Protein AF-S5TXS5-F1 (afdb_monomer_lite)

InterPro domains:
  IPR002656 Acyltransferase 3 domain [PF01757] (16-162)

Radius of gyration: 19.6 Å; chains: 1; bounding box: 40×48×44 Å

Secondary structure (DSSP, 8-state):
--S-EEGGG--HHHHHHHHHHHHHHHHHHHHTHHHHHHHHTT-HHHHHHHHHHHHHHHHHHHS--S--EESSTT------HHHHHHHHHHHHHHHHHHTTTT---HHHHHHHHTHHHHHHHHHHHHHHHHHSTHHHHHTTS-HHHHHHHHHHHHHHHHHHHHHHHHHHHGGGTHHHH--

Sequence (179 aa):
MLVHRPEANLSPFHSFIYFTPIYLLGIFFSIHQDKALHFLEGKIILLGIGVVSLALLQIKSHGSYGNYHKMDMFSYHGIDRIIIQKILLIFFIIALLQKFANKQIQVLKYLASLSFPIFFIHPWITFFIKYSAIYEYLLFLPGFVIFIIITTSAVLGSILVAGLIKLIFKKRSSYIIGW

Structure (mmCIF, N/CA/C/O backbone):
data_AF-S5TXS5-F1
#
_entry.id   AF-S5TXS5-F1
#
loop_
_atom_site.group_PDB
_atom_site.id
_atom_site.type_symbol
_atom_site.label_atom_id
_atom_site.label_alt_id
_atom_site.label_comp_id
_atom_site.label_asym_id
_atom_site.label_entity_id
_atom_site.label_seq_id
_atom_site.pdbx_PDB_ins_code
_atom_site.Cartn_x
_atom_site.Cartn_y
_atom_site.Cartn_z
_atom_site.occupancy
_atom_site.B_iso_or_equiv
_atom_site.auth_seq_id
_atom_site.auth_comp_id
_atom_site.auth_asym_id
_atom_site.auth_atom_id
_atom_site.pdbx_PDB_model_num
ATOM 1 N N . MET A 1 1 ? -2.403 -18.619 -8.470 1.00 60.31 1 MET A N 1
ATOM 2 C CA . MET A 1 1 ? -3.561 -18.195 -9.286 1.00 60.31 1 MET A CA 1
ATOM 3 C C . MET A 1 1 ? -3.162 -18.248 -10.760 1.00 60.31 1 MET A C 1
ATOM 5 O O . MET A 1 1 ? -2.025 -17.891 -11.055 1.00 60.31 1 MET A O 1
ATOM 9 N N . LEU A 1 2 ? -4.015 -18.794 -11.642 1.00 67.06 2 LEU A N 1
ATOM 10 C CA . LEU A 1 2 ? -3.714 -18.977 -13.079 1.00 67.06 2 LEU A CA 1
ATOM 11 C C . LEU A 1 2 ? -3.771 -17.648 -13.857 1.00 67.06 2 LEU A C 1
ATOM 13 O O . LEU A 1 2 ? -2.937 -17.391 -14.726 1.00 67.06 2 LEU A O 1
ATOM 17 N N . VAL A 1 3 ? -4.712 -16.785 -13.474 1.00 78.06 3 VAL A N 1
ATOM 18 C CA . VAL A 1 3 ? -4.875 -15.420 -13.986 1.00 78.06 3 VAL A CA 1
ATOM 19 C C . VAL A 1 3 ? -3.906 -14.491 -13.247 1.00 78.06 3 VAL A C 1
ATOM 21 O O . VAL A 1 3 ? -3.800 -14.581 -12.022 1.00 78.06 3 VAL A O 1
ATOM 24 N N . HIS A 1 4 ? -3.172 -13.650 -13.981 1.00 83.81 4 HIS A N 1
ATOM 25 C CA . HIS A 1 4 ? -2.285 -12.613 -13.419 1.00 83.81 4 HIS A CA 1
ATOM 26 C C . HIS A 1 4 ? -2.925 -11.237 -13.612 1.00 83.81 4 HIS A C 1
ATOM 28 O O . HIS A 1 4 ? -3.958 -11.115 -14.265 1.00 83.81 4 HIS A O 1
ATOM 34 N N . ARG A 1 5 ? -2.317 -10.185 -13.066 1.00 82.31 5 ARG A N 1
ATOM 35 C CA . ARG A 1 5 ? -2.837 -8.826 -13.226 1.00 82.31 5 ARG A CA 1
ATOM 36 C C . ARG A 1 5 ? -2.827 -8.412 -14.713 1.00 82.31 5 ARG A C 1
ATOM 38 O O . ARG A 1 5 ? -1.806 -8.603 -15.374 1.00 82.31 5 ARG A O 1
ATOM 45 N N . PRO A 1 6 ? -3.893 -7.791 -15.251 1.00 86.12 6 PRO A N 1
ATOM 46 C CA . PRO A 1 6 ? -3.848 -7.223 -16.596 1.00 86.12 6 PRO A CA 1
ATOM 47 C C . PRO A 1 6 ? -2.750 -6.168 -16.720 1.00 86.12 6 PRO A C 1
ATOM 49 O O . PRO A 1 6 ? -2.469 -5.419 -15.774 1.00 86.12 6 PRO A O 1
ATOM 52 N N . GLU A 1 7 ? -2.139 -6.085 -17.894 1.00 82.75 7 GLU A N 1
ATOM 53 C CA . GLU A 1 7 ? -1.177 -5.031 -18.196 1.00 82.75 7 GLU A CA 1
ATOM 54 C C . GLU A 1 7 ? -1.828 -3.648 -18.078 1.00 82.75 7 GLU A C 1
ATOM 56 O O . GLU A 1 7 ? -2.950 -3.429 -18.541 1.00 82.75 7 GLU A O 1
ATOM 61 N N . ALA A 1 8 ? -1.160 -2.750 -17.346 1.00 77.25 8 ALA A N 1
ATOM 62 C CA . ALA A 1 8 ? -1.630 -1.401 -17.018 1.00 77.25 8 ALA A CA 1
ATOM 63 C C . ALA A 1 8 ? -3.072 -1.307 -16.451 1.00 77.25 8 ALA A C 1
ATOM 65 O O . ALA A 1 8 ? -3.618 -0.215 -16.324 1.00 77.25 8 ALA A O 1
ATOM 66 N N . ASN A 1 9 ? -3.673 -2.426 -16.020 1.00 80.88 9 ASN A N 1
ATOM 67 C CA . ASN A 1 9 ? -5.095 -2.538 -15.659 1.00 80.88 9 ASN A CA 1
ATOM 68 C C . ASN A 1 9 ? -6.070 -2.158 -16.790 1.00 80.88 9 ASN A C 1
ATOM 70 O O . ASN A 1 9 ? -7.188 -1.732 -16.514 1.00 80.88 9 ASN A O 1
ATOM 74 N N . LEU A 1 10 ? -5.668 -2.321 -18.055 1.00 83.56 10 LEU A N 1
ATOM 75 C CA . LEU A 1 10 ? -6.449 -1.868 -19.214 1.00 83.56 10 LEU A CA 1
ATOM 76 C C . LEU A 1 10 ? -7.743 -2.655 -19.440 1.00 83.56 10 LEU A C 1
ATOM 78 O O . LEU A 1 10 ? -8.683 -2.116 -20.010 1.00 83.56 10 LEU A O 1
ATOM 82 N N . SER A 1 11 ? -7.800 -3.918 -19.007 1.00 88.38 11 SER A N 1
ATOM 83 C CA . SER A 1 11 ? -8.986 -4.767 -19.158 1.00 88.38 11 SER A CA 1
ATOM 84 C C . SER A 1 11 ? -9.778 -4.832 -17.845 1.00 88.38 11 SER A C 1
ATOM 86 O O . SER A 1 11 ? -9.323 -5.476 -16.886 1.00 88.38 11 SER A O 1
ATOM 88 N N . PRO A 1 12 ? -10.971 -4.203 -17.768 1.00 88.75 12 PRO A N 1
ATOM 89 C CA . PRO A 1 12 ? -11.789 -4.218 -16.557 1.00 88.75 12 PRO A CA 1
ATOM 90 C C . PRO A 1 12 ? -12.274 -5.622 -16.198 1.00 88.75 12 PRO A C 1
ATOM 92 O O . PRO A 1 12 ? -12.231 -6.004 -15.033 1.00 88.75 12 PRO A O 1
ATOM 95 N N . PHE A 1 13 ? -12.674 -6.421 -17.191 1.00 89.75 13 PHE A N 1
ATOM 96 C CA . PHE A 1 13 ? -13.161 -7.784 -16.964 1.00 89.75 13 PHE A CA 1
ATOM 97 C C . PHE A 1 13 ? -12.052 -8.717 -16.455 1.00 89.75 13 PHE A C 1
ATOM 99 O O . PHE A 1 13 ? -12.246 -9.451 -15.487 1.00 89.75 13 PHE A O 1
ATOM 106 N N . HIS A 1 14 ? -10.852 -8.624 -17.037 1.00 88.69 14 HIS A N 1
ATOM 107 C CA . HIS A 1 14 ? -9.680 -9.355 -16.552 1.00 88.69 14 HIS A CA 1
ATOM 108 C C . HIS A 1 14 ? -9.328 -8.933 -15.114 1.00 88.69 14 HIS A C 1
ATOM 110 O O . HIS A 1 14 ? -9.080 -9.783 -14.258 1.00 88.69 14 HIS A O 1
ATOM 116 N N . SER A 1 15 ? -9.386 -7.627 -14.817 1.00 90.06 15 SER A N 1
ATOM 117 C CA . SER A 1 15 ? -9.161 -7.102 -13.463 1.00 90.06 15 SER A CA 1
ATOM 118 C C . SER A 1 15 ? -10.197 -7.631 -12.476 1.00 90.06 15 SER A C 1
ATOM 120 O O . SER A 1 15 ? -9.832 -8.058 -11.385 1.00 90.06 15 SER A O 1
ATOM 122 N N . PHE A 1 16 ? -11.475 -7.646 -12.859 1.00 90.69 16 PHE A N 1
ATOM 123 C CA . PHE A 1 16 ? -12.557 -8.170 -12.032 1.00 90.69 16 PHE A CA 1
ATOM 124 C C . PHE A 1 16 ? -12.281 -9.621 -11.628 1.00 90.69 16 PHE A C 1
ATOM 126 O O . PHE A 1 16 ? -12.257 -9.925 -10.436 1.00 90.69 16 PHE A O 1
ATOM 133 N N . ILE A 1 17 ? -11.973 -10.499 -12.587 1.00 90.44 17 ILE A N 1
ATOM 134 C CA . ILE A 1 17 ? -11.661 -11.910 -12.307 1.00 90.44 17 ILE A CA 1
ATOM 135 C C . ILE A 1 17 ? -10.420 -12.035 -11.414 1.00 90.44 17 ILE A C 1
ATOM 137 O O . ILE A 1 17 ? -10.425 -12.807 -10.455 1.00 90.44 17 ILE A O 1
ATOM 141 N N . TYR A 1 18 ? -9.368 -11.265 -11.697 1.00 89.69 18 TYR A N 1
ATOM 142 C CA . TYR A 1 18 ? -8.123 -11.305 -10.932 1.00 89.69 18 TYR A CA 1
ATOM 143 C C . TYR A 1 18 ? -8.293 -10.836 -9.475 1.00 89.69 18 TYR A C 1
ATOM 145 O O . TYR A 1 18 ? -7.751 -11.448 -8.555 1.00 89.69 18 TYR A O 1
ATOM 153 N N . PHE A 1 19 ? -9.060 -9.770 -9.236 1.00 90.81 19 PHE A N 1
ATOM 154 C CA . PHE A 1 19 ? -9.229 -9.196 -7.897 1.00 90.81 19 PHE A CA 1
ATOM 155 C C . PHE A 1 19 ? -10.375 -9.820 -7.090 1.00 90.81 19 PHE A C 1
ATOM 157 O O . PHE A 1 19 ? -10.366 -9.706 -5.863 1.00 90.81 19 PHE A O 1
ATOM 164 N N . THR A 1 20 ? -11.321 -10.519 -7.727 1.00 93.31 20 THR A N 1
ATOM 165 C CA . THR A 1 20 ? -12.472 -11.139 -7.042 1.00 93.31 20 THR A CA 1
ATOM 166 C C . THR A 1 20 ? -12.057 -12.068 -5.894 1.00 93.31 20 THR A C 1
ATOM 168 O O . THR A 1 20 ? -12.573 -11.886 -4.793 1.00 93.31 20 THR A O 1
ATOM 171 N N . PRO A 1 21 ? -11.097 -13.004 -6.047 1.00 91.44 21 PRO A N 1
ATOM 172 C CA . PRO A 1 21 ? -10.695 -13.869 -4.936 1.00 91.44 21 PRO A CA 1
ATOM 173 C C . PRO A 1 21 ? -10.115 -13.100 -3.746 1.00 91.44 21 PRO A C 1
ATOM 175 O O . PRO A 1 21 ? -10.345 -13.476 -2.601 1.00 91.44 21 PRO A O 1
ATOM 178 N N . ILE A 1 22 ? -9.396 -12.003 -4.001 1.00 92.69 22 ILE A N 1
ATOM 179 C CA . ILE A 1 22 ? -8.830 -11.150 -2.947 1.00 92.69 22 ILE A CA 1
ATOM 180 C C . ILE A 1 22 ? -9.926 -10.365 -2.234 1.00 92.69 22 ILE A C 1
ATOM 182 O O . ILE A 1 22 ? -9.916 -10.258 -1.010 1.00 92.69 22 ILE A O 1
ATOM 186 N N . TYR A 1 23 ? -10.894 -9.854 -2.989 1.00 94.00 23 TYR A N 1
ATOM 187 C CA . TYR A 1 23 ? -12.053 -9.174 -2.429 1.00 94.00 23 TYR A CA 1
ATOM 188 C C . TYR A 1 23 ? -12.889 -10.114 -1.546 1.00 94.00 23 TYR A C 1
ATOM 190 O O . TYR A 1 23 ? -13.188 -9.786 -0.397 1.00 94.00 23 TYR A O 1
ATOM 198 N N . LEU A 1 24 ? -13.182 -11.323 -2.038 1.00 96.19 24 LEU A N 1
ATOM 199 C CA . LEU A 1 24 ? -13.892 -12.354 -1.279 1.00 96.19 24 LEU A CA 1
ATOM 200 C C . LEU A 1 24 ? -13.107 -12.810 -0.045 1.00 96.19 24 LEU A C 1
ATOM 202 O O . LEU A 1 24 ? -13.712 -13.029 1.000 1.00 96.19 24 LEU A O 1
ATOM 206 N N . LEU A 1 25 ? -11.775 -12.900 -0.125 1.00 95.50 25 LEU A N 1
ATOM 207 C CA . LEU A 1 25 ? -10.927 -13.178 1.036 1.00 95.50 25 LEU A CA 1
ATOM 208 C C . LEU A 1 25 ? -11.080 -12.096 2.114 1.00 95.50 25 LEU A C 1
ATOM 210 O O . LEU A 1 25 ? -11.162 -12.423 3.296 1.00 95.50 25 LEU A O 1
ATOM 214 N N . GLY A 1 26 ? -11.155 -10.823 1.716 1.00 95.62 26 GLY A N 1
ATOM 215 C CA . GLY A 1 26 ? -11.411 -9.707 2.627 1.00 95.62 26 GLY A CA 1
ATOM 216 C C . GLY A 1 2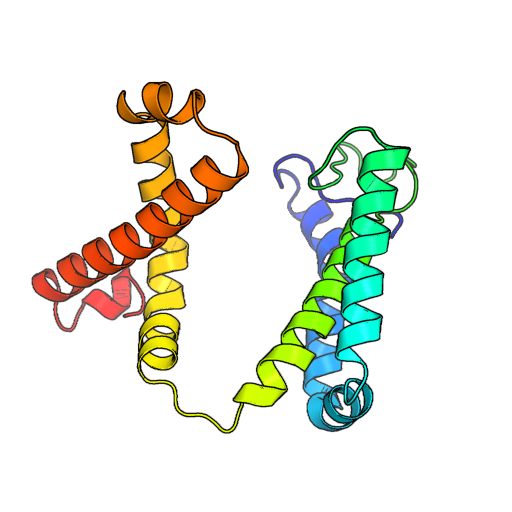6 ? -12.780 -9.797 3.304 1.00 95.62 26 GLY A C 1
ATOM 217 O O . GLY A 1 26 ? -12.866 -9.666 4.525 1.00 95.62 26 GLY A O 1
ATOM 218 N N . ILE A 1 27 ? -13.837 -10.096 2.539 1.00 96.62 27 ILE A N 1
ATOM 219 C CA . ILE A 1 27 ? -15.182 -10.342 3.090 1.00 96.62 27 ILE A CA 1
ATOM 220 C C . ILE A 1 27 ? -15.149 -11.516 4.070 1.00 96.62 27 ILE A C 1
ATOM 222 O O . ILE A 1 27 ? -15.629 -11.400 5.195 1.00 96.62 27 ILE A O 1
ATOM 226 N N . PHE A 1 28 ? -14.551 -12.636 3.668 1.00 96.75 28 PHE A N 1
ATOM 227 C CA . PHE A 1 28 ? -14.467 -13.834 4.495 1.00 96.75 28 PHE A CA 1
ATOM 228 C C . PHE A 1 28 ? -13.719 -13.576 5.807 1.00 96.75 28 PHE A C 1
ATOM 230 O O . PHE A 1 28 ? -14.175 -14.015 6.865 1.00 96.75 28 PHE A O 1
ATOM 237 N N . PHE A 1 29 ? -12.608 -12.833 5.745 1.00 96.12 29 PHE A N 1
ATOM 238 C CA . PHE A 1 29 ? -11.871 -12.384 6.922 1.00 96.12 29 PHE A CA 1
ATOM 239 C C . PHE A 1 29 ? -12.746 -11.513 7.824 1.00 96.12 29 PHE A C 1
ATOM 241 O O . PHE A 1 29 ? -12.788 -11.753 9.024 1.00 96.12 29 PHE A O 1
ATOM 248 N N . SER A 1 30 ? -13.476 -10.546 7.259 1.00 95.56 30 SER A N 1
ATOM 249 C CA . SER A 1 30 ? -14.354 -9.658 8.028 1.00 95.56 30 SER A CA 1
ATOM 250 C C . SER A 1 30 ? -15.483 -10.410 8.735 1.00 95.56 30 SER A C 1
ATOM 252 O O . SER A 1 30 ? -15.791 -10.092 9.878 1.00 95.56 30 SER A O 1
ATOM 254 N N . ILE A 1 31 ? -16.089 -11.409 8.087 1.00 97.62 31 ILE A N 1
ATOM 255 C CA . ILE A 1 31 ? -17.155 -12.233 8.686 1.00 97.62 31 ILE A CA 1
ATOM 256 C C . ILE A 1 31 ? -16.617 -13.054 9.868 1.00 97.62 31 ILE A C 1
ATOM 258 O O . ILE A 1 31 ? -17.312 -13.242 10.862 1.00 97.62 31 ILE A O 1
ATOM 262 N N . HIS A 1 32 ? -15.378 -13.540 9.773 1.00 96.81 32 HIS A N 1
ATOM 263 C CA . HIS A 1 32 ? -14.759 -14.414 10.773 1.00 96.81 32 HIS A CA 1
ATOM 264 C C . HIS A 1 32 ? -13.640 -13.719 11.553 1.00 96.81 32 HIS A C 1
ATOM 266 O O . HIS A 1 32 ? -12.692 -14.384 11.980 1.00 96.81 32 HIS A O 1
ATOM 272 N N . GLN A 1 33 ? -13.734 -12.398 11.723 1.00 94.19 33 GLN A N 1
ATOM 273 C CA . GLN A 1 33 ? -12.632 -11.559 12.188 1.00 94.19 33 GLN A CA 1
ATOM 274 C C . GLN A 1 33 ? -12.011 -12.073 13.489 1.00 94.19 33 GLN A C 1
ATOM 276 O O . GLN A 1 33 ? -10.797 -12.233 13.544 1.00 94.19 33 GLN A O 1
ATOM 281 N N . ASP A 1 34 ? -12.815 -12.404 14.499 1.00 94.19 34 ASP A N 1
ATOM 282 C CA . ASP A 1 34 ? -12.300 -12.849 15.800 1.00 94.19 34 ASP A CA 1
ATOM 283 C C . ASP A 1 34 ? -11.486 -14.145 15.686 1.00 94.19 34 ASP A C 1
ATOM 285 O O . ASP A 1 34 ? -10.363 -14.241 16.181 1.00 94.19 34 ASP A O 1
ATOM 289 N N . LYS A 1 35 ? -12.016 -15.133 14.951 1.00 95.69 35 LYS A N 1
ATOM 290 C CA . LYS A 1 35 ? -11.327 -16.409 14.697 1.00 95.69 35 LYS A CA 1
ATOM 291 C C . LYS A 1 35 ? -10.059 -16.199 13.875 1.00 95.69 35 LYS A C 1
ATOM 293 O O . LYS A 1 35 ? -9.043 -16.842 14.134 1.00 95.69 35 LYS A O 1
ATOM 298 N N . ALA A 1 36 ? -10.120 -15.320 12.879 1.00 94.50 36 ALA A N 1
ATOM 299 C CA . ALA A 1 36 ? -8.994 -15.023 12.011 1.00 94.50 36 ALA A CA 1
ATOM 300 C C . ALA A 1 36 ? -7.879 -14.295 12.774 1.00 94.50 36 ALA A C 1
ATOM 302 O O . ALA A 1 36 ? -6.721 -14.681 12.656 1.00 94.50 36 ALA A O 1
ATOM 303 N N . LEU A 1 37 ? -8.214 -13.302 13.599 1.00 94.00 37 LEU A N 1
ATOM 304 C CA . LEU A 1 37 ? -7.254 -12.596 14.445 1.00 94.00 37 LEU A CA 1
ATOM 305 C C . LEU A 1 37 ? -6.613 -13.541 15.462 1.00 94.00 37 LEU A C 1
ATOM 307 O O . LEU A 1 37 ? -5.389 -13.604 15.514 1.00 94.00 37 LEU A O 1
ATOM 311 N N . HIS A 1 38 ? -7.405 -14.355 16.164 1.00 94.62 38 HIS A N 1
ATOM 312 C CA . HIS A 1 38 ? -6.876 -15.380 17.069 1.00 94.62 38 HIS A CA 1
ATOM 313 C C . HIS A 1 38 ? -5.947 -16.365 16.339 1.00 94.62 38 HIS A C 1
ATOM 315 O O . HIS A 1 38 ? -4.895 -16.744 16.845 1.00 94.62 38 HIS A O 1
ATOM 321 N N . PHE A 1 39 ? -6.277 -16.758 15.103 1.00 94.62 39 PHE A N 1
ATOM 322 C CA . PHE A 1 39 ? -5.387 -17.594 14.296 1.00 94.62 39 PHE A CA 1
ATOM 323 C C . PHE A 1 39 ? -4.059 -16.901 13.959 1.00 94.62 39 PHE A C 1
ATOM 325 O O . PHE A 1 39 ? -3.055 -17.595 13.801 1.00 94.62 39 PHE A O 1
ATOM 332 N N . LEU A 1 40 ? -4.029 -15.577 13.807 1.00 94.88 40 LEU A N 1
ATOM 333 C CA . LEU A 1 40 ? -2.820 -14.815 13.475 1.00 94.88 40 LEU A CA 1
ATOM 334 C C . LEU A 1 40 ? -1.918 -14.544 14.689 1.00 94.88 40 LEU A C 1
ATOM 336 O O . LEU A 1 40 ? -0.744 -14.195 14.508 1.00 94.88 40 LEU A O 1
ATOM 340 N N . GLU A 1 41 ? -2.422 -14.727 15.909 1.00 92.62 41 GLU A N 1
ATOM 341 C CA . GLU A 1 41 ? -1.654 -14.513 17.134 1.00 92.62 41 GLU A CA 1
ATOM 342 C C . GLU A 1 41 ? -0.384 -15.374 17.168 1.00 92.62 41 GLU A C 1
ATOM 344 O O . GLU A 1 41 ? -0.361 -16.543 16.785 1.00 92.62 41 GLU A O 1
ATOM 349 N N . GLY A 1 42 ? 0.733 -14.756 17.560 1.00 92.69 42 GLY A N 1
ATOM 350 C CA . GLY A 1 42 ? 2.047 -15.407 17.602 1.00 92.69 42 GLY A CA 1
ATOM 351 C C . GLY A 1 42 ? 2.690 -15.700 16.236 1.00 92.69 42 GLY A C 1
ATOM 352 O O . GLY A 1 42 ? 3.880 -16.006 16.189 1.00 92.69 42 GLY A O 1
ATOM 353 N N . LYS A 1 43 ? 1.983 -15.543 15.107 1.00 95.44 43 LYS A N 1
ATOM 354 C CA . LYS A 1 43 ? 2.487 -15.923 13.768 1.00 95.44 43 LYS A CA 1
ATOM 355 C C . LYS A 1 43 ? 3.198 -14.811 13.001 1.00 95.44 43 LYS A C 1
ATOM 357 O O . LYS A 1 43 ? 3.575 -15.012 11.852 1.00 95.44 43 LYS A O 1
ATOM 362 N N . ILE A 1 44 ? 3.433 -13.654 13.617 1.00 95.44 44 ILE A N 1
ATOM 363 C CA . ILE A 1 44 ? 4.057 -12.491 12.956 1.00 95.44 44 ILE A CA 1
ATOM 364 C C . ILE A 1 44 ? 5.411 -12.851 12.337 1.00 95.44 44 ILE A C 1
ATOM 366 O O . ILE A 1 44 ? 5.662 -12.510 11.185 1.00 95.44 44 ILE A O 1
ATOM 370 N N . ILE A 1 45 ? 6.271 -13.558 13.079 1.00 96.00 45 ILE A N 1
ATOM 371 C CA . ILE A 1 45 ? 7.606 -13.938 12.593 1.00 96.00 45 ILE A CA 1
ATOM 372 C C . ILE A 1 45 ? 7.481 -14.903 11.409 1.00 96.00 45 ILE A C 1
ATOM 374 O O . ILE A 1 45 ? 8.113 -14.687 10.381 1.00 96.00 45 ILE A O 1
ATOM 378 N N . LEU A 1 46 ? 6.615 -15.916 11.519 1.00 96.75 46 LEU A N 1
ATOM 379 C CA . LEU A 1 46 ? 6.372 -16.889 10.451 1.00 96.75 46 LEU A CA 1
ATOM 380 C C . LEU A 1 46 ? 5.856 -16.214 9.170 1.00 96.75 46 LEU A C 1
ATOM 382 O O . LEU A 1 46 ? 6.368 -16.475 8.083 1.00 96.75 46 LEU A O 1
ATOM 386 N N . LEU A 1 47 ? 4.872 -15.319 9.29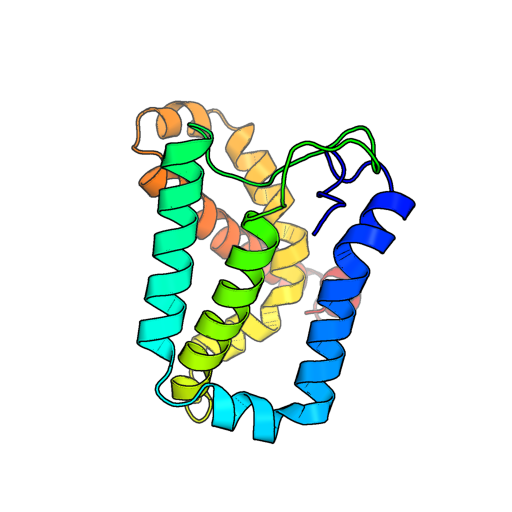9 1.00 96.44 47 LEU A N 1
ATOM 387 C CA . LEU A 1 47 ? 4.316 -14.562 8.177 1.00 96.44 47 LEU A CA 1
ATOM 388 C C . LEU A 1 47 ? 5.369 -13.637 7.553 1.00 96.44 47 LEU A C 1
ATOM 390 O O . LEU A 1 47 ? 5.491 -13.590 6.332 1.00 96.44 47 LEU A O 1
ATOM 394 N N . GLY A 1 48 ? 6.164 -12.949 8.379 1.00 96.25 48 GLY A N 1
ATOM 395 C CA . GLY A 1 48 ? 7.244 -12.074 7.924 1.00 96.25 48 GLY A CA 1
ATOM 396 C C . GLY A 1 48 ? 8.326 -12.832 7.154 1.00 96.25 48 GLY A C 1
ATOM 397 O O . GLY A 1 48 ? 8.700 -12.416 6.057 1.00 96.25 48 GLY A O 1
ATOM 398 N N . ILE A 1 49 ? 8.765 -13.985 7.674 1.00 96.94 49 ILE A N 1
ATOM 399 C CA . ILE A 1 49 ? 9.684 -14.886 6.965 1.00 96.94 49 ILE A CA 1
ATOM 400 C C . ILE A 1 49 ? 9.058 -15.314 5.637 1.00 96.94 49 ILE A C 1
ATOM 402 O O . ILE A 1 49 ? 9.701 -15.167 4.605 1.00 96.94 49 ILE A O 1
ATOM 406 N N . GLY A 1 50 ? 7.792 -15.743 5.622 1.00 95.88 50 GLY A N 1
ATOM 407 C CA . GLY A 1 50 ? 7.097 -16.133 4.391 1.00 95.88 50 GLY A CA 1
ATOM 408 C C . GLY A 1 50 ? 7.080 -15.033 3.323 1.00 95.88 50 GLY A C 1
ATOM 409 O O . GLY A 1 50 ? 7.370 -15.299 2.155 1.00 95.88 50 GLY A O 1
ATOM 410 N N . VAL A 1 51 ? 6.811 -13.784 3.714 1.00 95.50 51 VAL A N 1
ATOM 411 C CA . VAL A 1 51 ? 6.839 -12.622 2.807 1.00 95.50 51 VAL A CA 1
ATOM 412 C C . VAL A 1 51 ? 8.235 -12.398 2.226 1.00 95.50 51 VAL A C 1
ATOM 414 O O . VAL A 1 51 ? 8.367 -12.219 1.012 1.00 95.50 51 VAL A O 1
ATOM 417 N N . VAL A 1 52 ? 9.271 -12.407 3.071 1.00 94.88 52 VAL A N 1
ATOM 418 C CA . VAL A 1 52 ? 10.662 -12.179 2.648 1.00 94.88 52 VAL A CA 1
ATOM 419 C C . VAL A 1 52 ? 11.156 -13.330 1.774 1.00 94.88 52 VAL A C 1
ATOM 421 O O . VAL A 1 52 ? 11.729 -13.089 0.714 1.00 94.88 52 VAL A O 1
ATOM 424 N N . SER A 1 53 ? 10.884 -14.577 2.154 1.00 94.19 53 SER A N 1
ATOM 425 C CA . SER A 1 53 ? 11.256 -15.764 1.383 1.00 94.19 53 SER A CA 1
ATOM 426 C C . SER A 1 53 ? 10.633 -15.754 -0.011 1.00 94.19 53 SER A C 1
ATOM 428 O O . SER A 1 53 ? 11.334 -16.014 -0.987 1.00 94.19 53 SER A O 1
ATOM 430 N N . LEU A 1 54 ? 9.348 -15.404 -0.137 1.00 92.25 54 LEU A N 1
ATOM 431 C CA . LEU A 1 54 ? 8.699 -15.282 -1.445 1.00 92.25 54 LEU A CA 1
ATOM 432 C C . LEU A 1 54 ? 9.272 -14.129 -2.279 1.00 92.25 54 LEU A C 1
ATOM 434 O O . LEU A 1 54 ? 9.431 -14.291 -3.488 1.00 92.25 54 LEU A O 1
ATOM 438 N N . ALA A 1 55 ? 9.628 -13.002 -1.654 1.00 90.62 55 ALA A N 1
ATOM 439 C CA . ALA A 1 55 ? 10.279 -11.886 -2.342 1.00 90.62 55 ALA A CA 1
ATOM 440 C C . ALA A 1 55 ? 11.664 -12.280 -2.890 1.00 90.62 55 ALA A C 1
ATOM 442 O O . ALA A 1 55 ? 11.971 -12.029 -4.055 1.00 90.62 55 ALA A O 1
ATOM 443 N N . LEU A 1 56 ? 12.485 -12.952 -2.079 1.00 91.00 56 LEU A N 1
ATOM 444 C CA . LEU A 1 56 ? 13.798 -13.451 -2.498 1.00 91.00 56 LEU A CA 1
ATOM 445 C C . LEU A 1 56 ? 13.673 -14.510 -3.599 1.00 91.00 56 LEU A C 1
ATOM 447 O O . LEU A 1 56 ? 14.436 -14.500 -4.565 1.00 91.00 56 LEU A O 1
ATOM 451 N N . LEU A 1 57 ? 12.683 -15.398 -3.489 1.00 90.31 57 LEU A N 1
ATOM 452 C CA . LEU A 1 57 ? 12.396 -16.408 -4.503 1.00 90.31 57 LEU A CA 1
ATOM 453 C C . LEU A 1 57 ? 11.954 -15.775 -5.828 1.00 90.31 57 LEU A C 1
ATOM 455 O O . LEU A 1 57 ? 12.352 -16.250 -6.895 1.00 90.31 57 LEU A O 1
ATOM 459 N N . GLN A 1 58 ? 11.172 -14.694 -5.787 1.00 87.06 58 GLN A N 1
ATOM 460 C CA . GLN A 1 58 ? 10.827 -13.915 -6.976 1.00 87.06 58 GLN A CA 1
ATOM 461 C C . GLN A 1 58 ? 12.088 -13.369 -7.656 1.00 87.06 58 GLN A C 1
ATOM 463 O O . GLN A 1 58 ? 12.308 -13.668 -8.830 1.00 87.06 58 GLN A O 1
ATOM 468 N N . ILE A 1 59 ? 12.945 -12.663 -6.912 1.00 87.62 59 ILE A N 1
ATOM 469 C CA . ILE A 1 59 ? 14.176 -12.06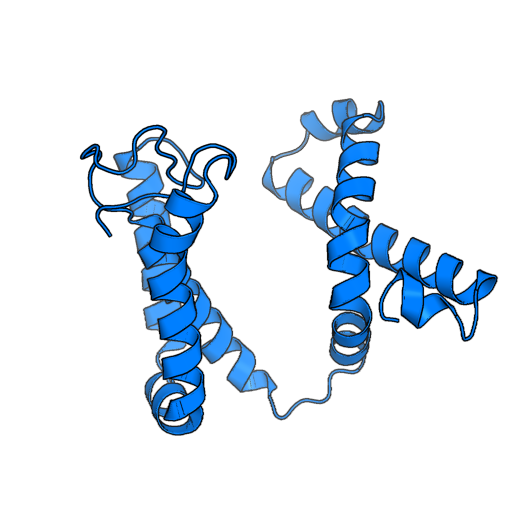8 -7.454 1.00 87.62 59 ILE A CA 1
ATOM 470 C C . ILE A 1 59 ? 15.068 -13.151 -8.068 1.00 87.62 59 ILE A C 1
ATOM 472 O O . ILE A 1 59 ? 15.502 -13.021 -9.210 1.00 87.62 59 ILE A O 1
ATOM 476 N N . LYS A 1 60 ? 15.283 -14.261 -7.351 1.00 88.12 60 LYS A N 1
ATOM 477 C CA . LYS A 1 60 ? 16.134 -15.362 -7.820 1.00 88.12 60 LYS A CA 1
ATOM 478 C C . LYS A 1 60 ? 15.602 -16.028 -9.091 1.00 88.12 60 LYS A C 1
ATOM 480 O O . LYS A 1 60 ? 16.388 -16.464 -9.921 1.00 88.12 60 LYS A O 1
ATOM 485 N N . SER A 1 61 ? 14.284 -16.158 -9.227 1.00 84.00 61 SER A N 1
ATOM 486 C CA . SER A 1 61 ? 13.684 -16.927 -10.326 1.00 84.00 61 SER A CA 1
ATOM 487 C C . SER A 1 61 ? 13.345 -16.111 -11.568 1.00 84.00 61 SER A C 1
ATOM 489 O O . SER A 1 61 ? 13.212 -16.703 -12.633 1.00 84.00 61 SER A O 1
ATOM 491 N N . HIS A 1 62 ? 13.116 -14.802 -11.455 1.00 79.62 62 HIS A N 1
ATOM 492 C CA . HIS A 1 62 ? 12.709 -13.955 -12.588 1.00 79.62 62 HIS A CA 1
ATOM 493 C C . HIS A 1 62 ? 13.685 -12.808 -12.863 1.00 79.62 62 HIS A C 1
ATOM 495 O O . HIS A 1 62 ? 13.490 -12.071 -13.825 1.00 79.62 62 HIS A O 1
ATOM 501 N N . GLY A 1 63 ? 14.716 -12.627 -12.028 1.00 78.44 63 GLY A N 1
ATOM 502 C CA . GLY A 1 63 ? 15.694 -11.542 -12.166 1.00 78.44 63 GLY A CA 1
ATOM 503 C C . GLY A 1 63 ? 15.099 -10.140 -11.997 1.00 78.44 63 GLY A C 1
ATOM 504 O O . GLY A 1 63 ? 15.801 -9.150 -12.164 1.00 78.44 63 GLY A O 1
ATOM 505 N N . SER A 1 64 ? 13.809 -10.044 -11.670 1.00 76.25 64 SER A N 1
ATOM 506 C CA . SER A 1 64 ? 13.051 -8.804 -11.592 1.00 76.25 64 SER A CA 1
ATOM 507 C C . SER A 1 64 ? 12.145 -8.786 -10.363 1.00 76.25 64 SER A C 1
ATOM 509 O O . SER A 1 64 ? 11.818 -9.815 -9.761 1.00 76.25 64 SER A O 1
ATOM 511 N N . TYR A 1 65 ? 11.748 -7.579 -9.980 1.00 76.62 65 TYR A N 1
ATOM 512 C CA . TYR A 1 65 ? 10.832 -7.292 -8.884 1.00 76.62 65 TYR A CA 1
ATOM 513 C C . TYR A 1 65 ? 9.616 -6.530 -9.424 1.00 76.62 65 TYR A C 1
ATOM 515 O O . TYR A 1 65 ? 9.687 -5.890 -10.469 1.00 76.62 65 TYR A O 1
ATOM 523 N N . GLY A 1 66 ? 8.498 -6.568 -8.700 1.00 78.31 66 GLY A N 1
ATOM 524 C CA . GLY A 1 66 ? 7.255 -5.898 -9.105 1.00 78.31 66 GLY A CA 1
ATOM 525 C C . GLY A 1 66 ? 6.155 -6.885 -9.471 1.00 78.31 66 GLY A C 1
ATOM 526 O O . GLY A 1 66 ? 6.320 -8.072 -9.232 1.00 78.31 66 GLY A O 1
ATOM 527 N N . ASN A 1 67 ? 5.020 -6.384 -9.970 1.00 80.69 67 ASN A N 1
ATOM 528 C CA . ASN A 1 67 ? 3.834 -7.188 -10.289 1.00 80.69 67 ASN A CA 1
ATOM 529 C C . ASN A 1 67 ? 4.034 -8.012 -11.569 1.00 80.69 67 ASN A C 1
ATOM 531 O O . ASN A 1 67 ? 4.591 -7.504 -12.539 1.00 80.69 67 ASN A O 1
ATOM 535 N N . TYR A 1 68 ? 3.517 -9.242 -11.603 1.00 79.88 68 TYR A N 1
ATOM 536 C CA . TYR A 1 68 ? 3.411 -9.993 -12.850 1.00 79.88 68 TYR A CA 1
ATOM 537 C C . TYR A 1 68 ? 2.200 -9.489 -13.624 1.00 79.88 68 TYR A C 1
ATOM 539 O O . TYR A 1 68 ? 1.099 -9.383 -13.075 1.00 79.88 68 TYR A O 1
ATOM 547 N N . HIS A 1 69 ? 2.430 -9.158 -14.891 1.00 77.94 69 HIS A N 1
ATOM 548 C CA . HIS A 1 69 ? 1.408 -8.679 -15.804 1.00 77.94 69 HIS A CA 1
ATOM 549 C C . HIS A 1 69 ? 1.243 -9.648 -16.972 1.00 77.94 69 HIS A C 1
ATOM 551 O O . HIS A 1 69 ? 2.224 -10.212 -17.454 1.00 77.94 69 HIS A O 1
ATOM 557 N N . LYS A 1 70 ? 0.000 -9.826 -17.424 1.00 77.12 70 LYS A N 1
ATOM 558 C CA . LYS A 1 70 ? -0.331 -10.570 -18.644 1.00 77.12 70 LYS A CA 1
ATOM 559 C C . LYS A 1 70 ? -1.221 -9.730 -19.550 1.00 77.12 70 LYS A C 1
ATOM 561 O O . LYS A 1 70 ? -2.227 -9.188 -19.084 1.00 77.12 70 LYS A O 1
ATOM 566 N N . MET A 1 71 ? -0.871 -9.686 -20.835 1.00 73.31 71 MET A N 1
ATOM 567 C CA . MET A 1 71 ? -1.767 -9.205 -21.890 1.00 73.31 71 MET A CA 1
ATOM 568 C C . MET A 1 71 ? -2.969 -10.147 -22.010 1.00 73.31 71 MET A C 1
ATOM 570 O O . MET A 1 71 ? -4.110 -9.737 -21.798 1.00 73.31 71 MET A O 1
ATOM 574 N N . ASP A 1 72 ? -2.696 -11.439 -22.216 1.00 76.62 72 ASP A N 1
ATOM 575 C CA . ASP A 1 72 ? -3.724 -12.462 -22.396 1.00 76.62 72 ASP A CA 1
ATOM 576 C C . ASP A 1 72 ? -4.082 -13.169 -21.088 1.00 76.62 72 ASP A C 1
ATOM 578 O O . ASP A 1 72 ? -3.238 -13.792 -20.433 1.00 76.62 72 ASP A O 1
ATOM 582 N N . MET A 1 73 ? -5.371 -13.143 -20.747 1.00 74.19 73 MET A N 1
ATOM 583 C CA . MET A 1 73 ? -5.920 -13.678 -19.495 1.00 74.19 73 MET A CA 1
ATOM 584 C C . MET A 1 73 ? -5.666 -15.180 -19.285 1.00 74.19 73 MET A C 1
ATOM 586 O O . MET A 1 73 ? -5.367 -15.597 -18.166 1.00 74.19 73 MET A O 1
ATOM 590 N N . PHE A 1 74 ? -5.756 -15.994 -20.342 1.00 78.06 74 PHE A N 1
ATOM 591 C CA . PHE A 1 74 ? -5.646 -17.459 -20.251 1.00 78.06 74 PHE A CA 1
ATOM 592 C C . PHE A 1 74 ? -4.277 -18.017 -20.666 1.00 78.06 74 PHE A C 1
ATOM 594 O O . PHE A 1 74 ? -4.119 -19.227 -20.810 1.00 78.06 74 PHE A O 1
ATOM 601 N N . SER A 1 75 ? -3.263 -17.164 -20.814 1.00 79.50 75 SER A N 1
ATOM 602 C CA . SER A 1 75 ? -1.903 -17.619 -21.112 1.00 79.50 75 SER A CA 1
ATOM 603 C C . SER A 1 75 ? -1.220 -18.206 -19.867 1.00 79.50 75 SER A C 1
ATOM 605 O O . SER A 1 75 ? -1.245 -17.615 -18.778 1.00 79.50 75 SER A O 1
ATOM 607 N N . TYR A 1 76 ? -0.579 -19.372 -19.992 1.00 77.44 76 TYR A N 1
ATOM 608 C CA . TYR A 1 76 ? 0.178 -19.965 -18.887 1.00 77.44 76 TYR A CA 1
ATOM 609 C C . TYR A 1 76 ? 1.614 -19.428 -18.859 1.00 77.44 76 TYR A C 1
ATOM 611 O O . TYR A 1 76 ? 2.456 -19.831 -19.649 1.00 77.44 76 TYR A O 1
ATOM 619 N N . HIS A 1 77 ? 1.896 -18.551 -17.895 1.00 74.50 77 HIS A N 1
ATOM 620 C CA . HIS A 1 77 ? 3.240 -18.029 -17.598 1.00 74.50 77 HIS A CA 1
ATOM 621 C C . HIS A 1 77 ? 3.657 -18.374 -16.159 1.00 74.50 77 HIS A C 1
ATOM 623 O O . HIS A 1 77 ? 4.296 -17.591 -15.460 1.00 74.50 77 HIS A O 1
ATOM 629 N N . GLY A 1 78 ? 3.211 -19.534 -15.672 1.00 78.75 78 GLY A N 1
ATOM 630 C CA . GLY A 1 78 ? 3.417 -19.963 -14.292 1.00 78.75 78 GLY A CA 1
ATOM 631 C C . GLY A 1 78 ? 2.431 -19.358 -13.288 1.00 78.75 78 GLY A C 1
ATOM 632 O O . GLY A 1 78 ? 1.474 -18.650 -13.624 1.00 78.75 78 GLY A O 1
ATOM 633 N N . ILE A 1 79 ? 2.649 -19.692 -12.017 1.00 82.50 79 ILE A N 1
ATOM 634 C CA . ILE A 1 79 ? 1.795 -19.268 -10.905 1.00 82.50 79 ILE A CA 1
ATOM 635 C C . ILE A 1 79 ? 2.108 -17.818 -10.541 1.00 82.50 79 ILE A C 1
ATOM 637 O O . ILE A 1 79 ? 3.273 -17.458 -10.360 1.00 82.50 79 ILE A O 1
ATOM 641 N N . ASP A 1 80 ? 1.063 -17.011 -10.344 1.00 83.88 80 ASP A N 1
ATOM 642 C CA . ASP A 1 80 ? 1.230 -15.703 -9.717 1.00 83.88 80 ASP A CA 1
ATOM 643 C C . ASP A 1 80 ? 1.696 -15.888 -8.265 1.00 83.88 80 ASP A C 1
ATOM 645 O O . ASP A 1 80 ? 0.922 -16.250 -7.377 1.00 83.88 80 ASP A O 1
ATOM 649 N N . ARG A 1 81 ? 2.998 -15.723 -8.037 1.00 85.56 81 ARG A N 1
ATOM 650 C CA . ARG A 1 81 ? 3.609 -15.822 -6.704 1.00 85.56 81 ARG A CA 1
ATOM 651 C C . ARG A 1 81 ? 3.473 -14.518 -5.926 1.00 85.56 81 ARG A C 1
ATOM 653 O O . ARG A 1 81 ? 3.545 -14.533 -4.700 1.00 85.56 81 ARG A O 1
ATOM 660 N N . ILE A 1 82 ? 3.230 -13.410 -6.619 1.00 88.25 82 ILE A N 1
ATOM 661 C CA . ILE A 1 82 ? 3.138 -12.083 -6.016 1.00 88.25 82 ILE A CA 1
ATOM 662 C C . ILE A 1 82 ? 1.811 -11.943 -5.311 1.00 88.25 82 ILE A C 1
ATOM 664 O O . ILE A 1 82 ? 1.791 -11.477 -4.180 1.00 88.25 82 ILE A O 1
ATOM 668 N N . ILE A 1 83 ? 0.712 -12.399 -5.906 1.00 88.50 83 ILE A N 1
ATOM 669 C CA . ILE A 1 83 ? -0.578 -12.384 -5.212 1.00 88.50 83 ILE A CA 1
ATOM 670 C C . ILE A 1 83 ? -0.518 -13.181 -3.900 1.00 88.50 83 ILE A C 1
ATOM 672 O O . ILE A 1 83 ? -1.008 -12.713 -2.877 1.00 88.50 83 ILE A O 1
ATOM 676 N N . ILE A 1 84 ? 0.179 -14.324 -3.886 1.00 90.44 84 ILE A N 1
ATOM 677 C CA . ILE A 1 84 ? 0.388 -15.135 -2.675 1.00 90.44 84 ILE A CA 1
ATOM 678 C C . ILE A 1 84 ? 1.234 -14.364 -1.657 1.00 90.44 84 ILE A C 1
ATOM 680 O O . ILE A 1 84 ? 0.856 -14.253 -0.490 1.00 90.44 84 ILE A O 1
ATOM 684 N N . GLN A 1 85 ? 2.346 -13.774 -2.102 1.00 92.94 85 GLN A N 1
ATOM 685 C CA . GLN A 1 85 ? 3.185 -12.920 -1.263 1.00 92.94 85 GLN A CA 1
ATOM 686 C C . GLN A 1 85 ? 2.389 -11.742 -0.677 1.00 92.94 85 GLN A C 1
ATOM 688 O O . GLN A 1 85 ? 2.550 -11.419 0.497 1.00 92.94 85 GLN A O 1
ATOM 693 N N . LYS A 1 86 ? 1.515 -11.106 -1.464 1.00 92.25 86 LYS A N 1
ATOM 694 C CA . LYS A 1 86 ? 0.680 -9.977 -1.037 1.00 92.25 86 LYS A CA 1
ATOM 695 C C . LYS A 1 86 ? -0.386 -10.406 -0.035 1.00 92.25 86 LYS A C 1
ATOM 697 O O . LYS A 1 86 ? -0.583 -9.689 0.937 1.00 92.25 86 LYS A O 1
ATOM 702 N N . ILE A 1 87 ? -1.013 -11.570 -0.211 1.00 94.19 87 ILE A N 1
ATOM 703 C CA . ILE A 1 87 ? -1.938 -12.137 0.784 1.00 94.19 87 ILE A CA 1
ATOM 704 C C . ILE A 1 87 ? -1.212 -12.357 2.118 1.00 94.19 87 ILE A C 1
ATOM 706 O O . ILE A 1 87 ? -1.694 -11.915 3.161 1.00 94.19 87 ILE A O 1
ATOM 710 N N . LEU A 1 88 ? -0.027 -12.978 2.095 1.00 95.50 88 LEU A N 1
ATOM 711 C CA . LEU A 1 88 ? 0.776 -13.154 3.310 1.00 95.50 88 LEU A CA 1
ATOM 712 C C . LEU A 1 88 ? 1.184 -11.816 3.927 1.00 95.50 88 LEU A C 1
ATOM 714 O O . LEU A 1 88 ? 1.131 -11.670 5.146 1.00 95.50 88 LEU A O 1
ATOM 718 N N . LEU A 1 89 ? 1.535 -10.828 3.102 1.00 96.00 89 LEU A N 1
ATOM 719 C CA . LEU A 1 89 ? 1.864 -9.480 3.557 1.00 96.00 89 LEU A CA 1
ATOM 720 C C . LEU A 1 89 ? 0.667 -8.794 4.224 1.00 96.00 89 LEU A C 1
ATOM 722 O O . LEU A 1 89 ? 0.847 -8.147 5.250 1.00 96.00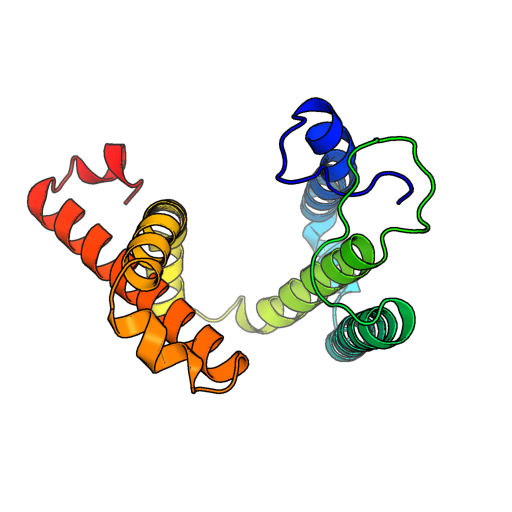 89 LEU A O 1
ATOM 726 N N . ILE A 1 90 ? -0.546 -8.953 3.690 1.00 95.44 90 ILE A N 1
ATOM 727 C CA . ILE A 1 90 ? -1.769 -8.418 4.303 1.00 95.44 90 ILE A CA 1
ATOM 728 C C . ILE A 1 90 ? -1.953 -9.018 5.699 1.00 95.44 90 ILE A C 1
ATOM 730 O O . ILE A 1 90 ? -2.090 -8.270 6.665 1.00 95.44 90 ILE A O 1
ATOM 734 N N . PHE A 1 91 ? -1.878 -10.344 5.837 1.00 96.44 91 PHE A N 1
ATOM 735 C CA . PHE A 1 91 ? -2.006 -10.993 7.145 1.00 96.44 91 PHE A CA 1
ATOM 736 C C . PHE A 1 91 ? -0.866 -10.641 8.102 1.00 96.44 91 PHE A C 1
ATOM 738 O O . PHE A 1 91 ? -1.111 -10.447 9.291 1.00 96.44 91 PHE A O 1
ATOM 745 N N . PHE A 1 92 ? 0.361 -10.500 7.599 1.00 97.12 92 PHE A N 1
ATOM 746 C CA . PHE A 1 92 ? 1.496 -10.011 8.378 1.00 97.12 92 PHE A CA 1
ATOM 747 C C . PHE A 1 92 ? 1.230 -8.607 8.935 1.00 97.12 92 PHE A C 1
ATOM 749 O O . PHE A 1 92 ? 1.409 -8.378 10.130 1.00 97.12 92 PHE A O 1
ATOM 756 N N . ILE A 1 93 ? 0.772 -7.680 8.087 1.00 95.31 93 ILE A N 1
ATOM 757 C CA . ILE A 1 93 ? 0.461 -6.304 8.488 1.00 95.31 93 ILE A CA 1
ATOM 758 C C . ILE A 1 93 ? -0.691 -6.291 9.495 1.00 95.31 93 ILE A C 1
ATOM 760 O O . ILE A 1 93 ? -0.580 -5.612 10.510 1.00 95.31 93 ILE A O 1
ATOM 764 N N . ILE A 1 94 ? -1.759 -7.062 9.274 1.00 94.62 94 ILE A N 1
ATOM 765 C CA . ILE A 1 94 ? -2.875 -7.178 10.226 1.00 94.62 94 ILE A CA 1
ATOM 766 C C . ILE A 1 94 ? -2.370 -7.668 11.588 1.00 94.62 94 ILE A C 1
ATOM 768 O O . ILE A 1 94 ? -2.626 -7.019 12.602 1.00 94.62 94 ILE A O 1
ATOM 772 N N . ALA A 1 95 ? -1.600 -8.759 11.614 1.00 94.75 95 ALA A N 1
ATOM 773 C CA . ALA A 1 95 ? -1.051 -9.323 12.845 1.00 94.75 95 ALA A CA 1
ATOM 774 C C . ALA A 1 95 ? -0.117 -8.333 13.569 1.00 94.75 95 ALA A C 1
ATOM 776 O O . ALA A 1 95 ? -0.108 -8.251 14.798 1.00 94.75 95 ALA A O 1
ATOM 777 N N . LEU A 1 96 ? 0.657 -7.546 12.815 1.00 94.00 96 LEU A N 1
ATOM 778 C CA . LEU A 1 96 ? 1.505 -6.491 13.364 1.00 94.00 96 LEU A CA 1
ATOM 779 C C . LEU A 1 96 ? 0.670 -5.346 13.955 1.00 94.00 96 LEU A C 1
ATOM 781 O O . LEU A 1 96 ? 0.933 -4.920 15.079 1.00 94.00 96 LEU A O 1
ATOM 785 N N . LEU A 1 97 ? -0.333 -4.858 13.222 1.00 91.06 97 LEU A N 1
ATOM 786 C CA . LEU A 1 97 ? -1.177 -3.732 13.624 1.00 91.06 97 LEU A CA 1
ATOM 787 C C . LEU A 1 97 ? -2.095 -4.074 14.801 1.00 91.06 97 LEU A C 1
ATOM 789 O O . LEU A 1 97 ? -2.360 -3.197 15.623 1.00 91.06 97 LEU A O 1
ATOM 793 N N . GLN A 1 98 ? -2.508 -5.335 14.953 1.00 90.69 98 GLN A N 1
ATOM 794 C CA . GLN A 1 98 ? -3.299 -5.793 16.100 1.00 90.69 98 GLN A CA 1
ATOM 795 C C . GLN A 1 98 ? -2.600 -5.492 17.438 1.00 90.69 98 GLN A C 1
ATOM 797 O O . GLN A 1 98 ? -3.256 -5.107 18.403 1.00 90.69 98 GLN A O 1
ATOM 802 N N . LYS A 1 99 ? -1.258 -5.535 17.488 1.00 88.38 99 LYS A N 1
ATOM 803 C CA . LYS A 1 99 ? -0.472 -5.157 18.683 1.00 88.38 99 LYS A CA 1
ATOM 804 C C . LYS A 1 99 ? -0.639 -3.692 19.100 1.00 88.38 99 LYS A C 1
ATOM 806 O O . LYS A 1 99 ? -0.324 -3.327 20.234 1.00 88.38 99 LYS A O 1
ATOM 811 N N . PHE A 1 100 ? -1.097 -2.847 18.184 1.00 87.81 100 PHE A N 1
ATOM 812 C CA . PHE A 1 100 ? -1.316 -1.419 18.393 1.00 87.81 100 PHE A CA 1
ATOM 813 C C . PHE A 1 100 ? -2.804 -1.055 18.430 1.00 87.81 100 PHE A C 1
ATOM 815 O O . PHE A 1 100 ? -3.110 0.115 18.638 1.00 87.81 100 PHE A O 1
ATOM 822 N N . ALA A 1 101 ? -3.721 -2.020 18.288 1.00 83.81 101 ALA A N 1
ATOM 823 C CA . ALA A 1 101 ? -5.161 -1.761 18.195 1.00 83.81 101 ALA A CA 1
ATOM 824 C C . ALA A 1 101 ? -5.712 -0.992 19.410 1.00 83.81 101 ALA A C 1
ATOM 826 O O . ALA A 1 101 ? -6.523 -0.083 19.257 1.00 83.81 101 ALA A O 1
ATOM 827 N N . ASN A 1 102 ? -5.201 -1.286 20.608 1.00 84.56 102 ASN A N 1
ATOM 828 C CA . ASN A 1 102 ? -5.626 -0.623 21.845 1.00 84.56 102 ASN A CA 1
ATOM 829 C C . ASN A 1 102 ? -4.924 0.726 22.091 1.00 84.56 102 ASN A C 1
ATOM 831 O O . ASN A 1 102 ? -5.205 1.398 23.083 1.00 84.56 102 ASN A O 1
ATOM 835 N N . LYS A 1 103 ? -3.990 1.141 21.224 1.00 87.69 103 LYS A N 1
ATOM 836 C CA . LYS A 1 103 ? -3.222 2.380 21.398 1.00 87.69 103 LYS A CA 1
ATOM 837 C C . LYS A 1 103 ? -3.848 3.516 20.601 1.00 87.69 103 LYS A C 1
ATOM 839 O O . LYS A 1 103 ? -3.970 3.461 19.381 1.00 87.69 103 LYS A O 1
ATOM 844 N N . GLN A 1 104 ? -4.163 4.611 21.285 1.00 85.56 104 GLN A N 1
ATOM 845 C CA . GLN A 1 104 ? -4.663 5.822 20.638 1.00 85.56 104 GLN A CA 1
ATOM 846 C C . GLN A 1 104 ? -3.510 6.738 20.213 1.00 85.56 104 GLN A C 1
ATOM 848 O O . GLN A 1 104 ? -3.173 7.699 20.898 1.00 85.56 104 GLN A O 1
ATOM 853 N N . ILE A 1 105 ? -2.902 6.451 19.062 1.00 88.88 105 ILE A N 1
ATOM 854 C CA . ILE A 1 105 ? -1.829 7.284 18.503 1.00 88.88 105 ILE A CA 1
ATOM 855 C C . ILE A 1 105 ? -2.462 8.435 17.708 1.00 88.88 105 ILE A C 1
ATOM 857 O O . ILE A 1 105 ? -3.001 8.223 16.622 1.00 88.88 105 ILE A O 1
ATOM 861 N N . GLN A 1 106 ? -2.409 9.660 18.243 1.00 90.12 106 GLN A N 1
ATOM 862 C CA . GLN A 1 106 ? -3.072 10.836 17.652 1.00 90.12 106 GLN A CA 1
ATOM 863 C C . GLN A 1 106 ? -2.624 11.118 16.212 1.00 90.12 106 GLN A C 1
ATOM 865 O O . GLN A 1 106 ? -3.466 11.355 15.349 1.00 90.12 106 GLN A O 1
ATOM 870 N N . VAL A 1 107 ? -1.321 11.014 15.932 1.00 89.69 107 VAL A N 1
ATOM 871 C CA . VAL A 1 107 ? -0.773 11.189 14.576 1.00 89.69 107 VAL A CA 1
ATOM 872 C C . VAL A 1 107 ? -1.390 10.185 13.601 1.00 89.69 107 VAL A C 1
ATOM 874 O O . VAL A 1 107 ? -1.787 10.556 12.501 1.00 89.69 107 VAL A O 1
ATOM 877 N N . LEU A 1 108 ? -1.541 8.925 14.018 1.00 87.88 108 LEU A N 1
ATOM 878 C CA . LEU A 1 108 ? -2.132 7.886 13.178 1.00 87.88 108 LEU A CA 1
ATOM 879 C C . LEU A 1 108 ? -3.625 8.136 12.936 1.00 87.88 108 LEU A C 1
ATOM 881 O O . LEU A 1 108 ? -4.087 7.968 11.813 1.00 87.88 108 LEU A O 1
ATOM 885 N N . LYS A 1 109 ? -4.368 8.602 13.952 1.00 90.12 109 LYS A N 1
ATOM 886 C CA . LYS A 1 109 ? -5.772 9.021 13.787 1.00 90.12 109 LYS A CA 1
ATOM 887 C C . LYS A 1 109 ? -5.901 10.182 12.799 1.00 90.12 109 LYS A C 1
ATOM 889 O O . LYS A 1 109 ? -6.781 10.161 11.942 1.00 90.12 109 LYS A O 1
ATOM 894 N N . TYR A 1 110 ? -5.018 11.174 12.896 1.00 92.12 110 TYR A N 1
ATOM 895 C CA . TYR A 1 110 ? -5.004 12.310 11.979 1.00 92.12 110 TYR A CA 1
ATOM 896 C C . TYR A 1 110 ? -4.706 11.870 10.539 1.00 92.12 110 TYR A C 1
ATOM 898 O O . TYR A 1 110 ? -5.479 12.181 9.633 1.00 92.12 110 TYR A O 1
ATOM 906 N N . LEU A 1 111 ? -3.656 11.070 10.332 1.00 91.88 111 LEU A N 1
ATOM 907 C CA . LEU A 1 111 ? -3.321 10.517 9.016 1.00 91.88 111 LEU A CA 1
ATOM 908 C C . LEU A 1 111 ? -4.441 9.635 8.453 1.00 91.88 111 LEU A C 1
ATOM 910 O O . LEU A 1 111 ? -4.743 9.724 7.267 1.00 91.88 111 LEU A O 1
ATOM 914 N N . ALA A 1 112 ? -5.102 8.832 9.292 1.00 90.25 112 ALA A N 1
ATOM 915 C CA . ALA A 1 112 ? -6.253 8.034 8.881 1.00 90.25 112 ALA A CA 1
ATOM 916 C C . ALA A 1 112 ? -7.411 8.919 8.391 1.00 90.25 112 ALA A C 1
ATOM 918 O O . ALA A 1 112 ? -7.995 8.623 7.349 1.00 90.25 112 ALA A O 1
ATOM 919 N N . SER A 1 113 ? -7.686 10.042 9.069 1.00 92.25 113 SER A N 1
ATOM 920 C CA . SER A 1 113 ? -8.704 11.010 8.626 1.00 92.25 113 SER A CA 1
ATOM 921 C C . SER A 1 113 ? -8.380 11.658 7.272 1.00 92.25 113 SER A C 1
ATOM 923 O O . SER A 1 113 ? -9.287 12.071 6.559 1.00 92.25 113 SER A O 1
ATOM 925 N N . LEU A 1 114 ? -7.096 11.703 6.900 1.00 94.31 114 LEU A N 1
ATOM 926 C CA . LEU A 1 114 ? -6.593 12.244 5.636 1.00 94.31 114 LEU A CA 1
ATOM 927 C C . LEU A 1 114 ? -6.332 11.180 4.563 1.00 94.31 114 LEU A C 1
ATOM 929 O O . LEU A 1 114 ? -5.916 11.523 3.457 1.00 94.31 114 LEU A O 1
ATOM 933 N N . SER A 1 115 ? -6.566 9.900 4.856 1.00 92.69 115 SER A N 1
ATOM 934 C CA . SER A 1 115 ? -6.215 8.791 3.960 1.00 92.69 115 SER A CA 1
ATOM 935 C C . SER A 1 115 ? -6.871 8.906 2.581 1.00 92.69 115 SER A C 1
ATOM 937 O O . SER A 1 115 ? -6.205 8.686 1.570 1.00 92.69 115 SER A O 1
ATOM 939 N N . PHE A 1 116 ? -8.141 9.321 2.532 1.00 93.31 116 PHE A N 1
ATOM 940 C CA . PHE A 1 116 ? -8.866 9.544 1.283 1.00 93.31 116 PHE A CA 1
ATOM 941 C C . PHE A 1 116 ? -8.276 10.715 0.469 1.00 93.31 116 PHE A C 1
ATOM 943 O O . PHE A 1 116 ? -7.853 10.466 -0.659 1.00 93.31 116 PHE A O 1
ATOM 950 N N . PRO A 1 117 ? -8.126 11.949 1.003 1.00 94.06 117 PRO A N 1
ATOM 951 C CA . PRO A 1 117 ? -7.426 13.021 0.290 1.00 94.06 117 PRO A CA 1
ATOM 952 C C . PRO A 1 117 ? -6.031 12.619 -0.196 1.00 94.06 117 PRO A C 1
ATOM 954 O O . PRO A 1 117 ? -5.684 12.863 -1.349 1.00 94.06 117 PRO A O 1
ATOM 957 N N . ILE A 1 118 ? -5.236 11.970 0.663 1.00 95.19 118 ILE A N 1
ATOM 958 C CA . ILE A 1 118 ? -3.881 11.528 0.316 1.00 95.19 118 ILE A CA 1
ATOM 959 C C . ILE A 1 118 ? -3.929 10.562 -0.870 1.00 95.19 118 ILE A C 1
ATOM 961 O O . ILE A 1 118 ? -3.148 10.715 -1.807 1.00 95.19 118 ILE A O 1
ATOM 965 N N . PHE A 1 119 ? -4.868 9.613 -0.886 1.00 93.31 119 PHE A N 1
ATOM 966 C CA . PHE A 1 119 ? -5.041 8.677 -1.996 1.00 93.31 119 PHE A CA 1
ATOM 967 C C . PHE A 1 119 ? -5.300 9.379 -3.341 1.00 93.31 119 PHE A C 1
ATOM 969 O O . PHE A 1 119 ? -4.728 8.970 -4.347 1.00 93.31 119 PHE A O 1
ATOM 976 N N . PHE A 1 120 ? -6.080 10.460 -3.379 1.00 92.88 120 PHE A N 1
ATOM 977 C CA . PHE A 1 120 ? -6.354 11.177 -4.634 1.00 92.88 120 PHE A CA 1
ATOM 978 C C . PHE A 1 120 ? -5.281 12.194 -5.021 1.00 92.88 120 PHE A C 1
ATOM 980 O O . PHE A 1 120 ? -5.058 12.422 -6.208 1.00 92.88 120 PHE A O 1
ATOM 987 N N . ILE A 1 121 ? -4.624 12.821 -4.045 1.00 95.44 121 ILE A N 1
ATOM 988 C CA . ILE A 1 121 ? -3.685 13.920 -4.295 1.00 95.44 121 ILE A CA 1
ATOM 989 C C . ILE A 1 121 ? -2.276 13.397 -4.605 1.00 95.44 121 ILE A C 1
ATOM 991 O O . ILE A 1 121 ? -1.597 13.956 -5.470 1.00 95.44 121 ILE A O 1
ATOM 995 N N . HIS A 1 122 ? -1.833 12.307 -3.967 1.00 95.75 122 HIS A N 1
ATOM 996 C CA . HIS A 1 122 ? -0.456 11.825 -4.116 1.00 95.75 122 HIS A CA 1
ATOM 997 C C . HIS A 1 122 ? -0.020 11.532 -5.563 1.00 95.75 122 HIS A C 1
ATOM 999 O O . HIS A 1 122 ? 1.135 11.844 -5.865 1.00 95.75 122 HIS A O 1
ATOM 1005 N N . PRO A 1 123 ? -0.860 11.008 -6.490 1.00 94.31 123 PRO A N 1
ATOM 1006 C CA . PRO A 1 123 ? -0.422 10.755 -7.859 1.00 94.31 123 PRO A CA 1
ATOM 1007 C C . PRO A 1 123 ? -0.009 12.054 -8.552 1.00 94.31 123 PRO A C 1
ATOM 1009 O O . PRO A 1 123 ? 1.026 12.081 -9.213 1.00 94.31 123 PRO A O 1
ATOM 1012 N N . TRP A 1 124 ? -0.739 13.149 -8.314 1.00 95.06 124 TRP A N 1
ATOM 1013 C CA . TRP A 1 124 ? -0.409 14.473 -8.841 1.00 95.06 124 TRP A CA 1
ATOM 1014 C C . TRP A 1 124 ? 0.908 14.989 -8.277 1.00 95.06 124 TRP A C 1
ATOM 1016 O O . TRP A 1 124 ? 1.763 15.430 -9.039 1.00 95.06 124 TRP A O 1
ATOM 1026 N N . ILE A 1 125 ? 1.127 14.861 -6.965 1.00 95.25 125 ILE A N 1
ATOM 1027 C CA . ILE A 1 125 ? 2.406 15.249 -6.353 1.00 95.25 125 ILE A CA 1
ATOM 1028 C C . ILE A 1 125 ? 3.558 14.447 -6.969 1.00 95.25 125 ILE A C 1
ATOM 1030 O O . ILE A 1 125 ? 4.565 15.025 -7.376 1.00 95.25 125 ILE A O 1
ATOM 1034 N N . THR A 1 126 ? 3.406 13.126 -7.109 1.00 94.00 126 THR A N 1
ATOM 1035 C CA . THR A 1 126 ? 4.442 12.289 -7.733 1.00 94.00 126 THR A CA 1
ATOM 1036 C C . THR A 1 126 ? 4.657 12.613 -9.210 1.00 94.00 126 THR A C 1
ATOM 1038 O O . THR A 1 126 ? 5.792 12.557 -9.675 1.00 94.00 126 THR A O 1
ATOM 1041 N N . PHE A 1 127 ? 3.600 12.978 -9.938 1.00 94.44 127 PHE A N 1
ATOM 1042 C CA . PHE A 1 127 ? 3.675 13.415 -11.328 1.00 94.44 127 PHE A CA 1
ATOM 1043 C C . PHE A 1 127 ? 4.493 14.705 -11.451 1.00 94.44 127 PHE A C 1
ATOM 1045 O O . PHE A 1 127 ? 5.450 14.743 -12.221 1.00 94.44 127 PHE A O 1
ATOM 1052 N N . PHE A 1 128 ? 4.193 15.719 -10.635 1.00 93.94 128 PHE A N 1
ATOM 1053 C CA . PHE A 1 128 ? 4.941 16.978 -10.636 1.00 93.94 128 PHE A CA 1
ATOM 1054 C C . PHE A 1 128 ? 6.400 16.793 -10.225 1.00 93.94 128 PHE A C 1
ATOM 1056 O O . PHE A 1 128 ? 7.277 17.371 -10.859 1.00 93.94 128 PHE A O 1
ATOM 1063 N N . ILE A 1 129 ? 6.683 15.956 -9.218 1.00 92.38 129 ILE A N 1
ATOM 1064 C CA . ILE A 1 129 ? 8.067 15.641 -8.838 1.00 92.38 129 ILE A CA 1
ATOM 1065 C C . ILE A 1 129 ? 8.803 15.028 -10.029 1.00 92.38 129 ILE A C 1
ATOM 1067 O O . ILE A 1 129 ? 9.864 15.525 -10.385 1.00 92.38 129 ILE A O 1
ATOM 1071 N N . LYS A 1 130 ? 8.232 14.004 -10.677 1.00 90.12 130 LYS A N 1
ATOM 1072 C CA . LYS A 1 130 ? 8.867 13.323 -11.818 1.00 90.12 130 LYS A CA 1
ATOM 1073 C C . LYS A 1 130 ? 9.111 14.233 -13.020 1.00 90.12 130 LYS A C 1
ATOM 1075 O O . LYS A 1 130 ? 10.089 14.026 -13.722 1.00 90.12 130 LYS A O 1
ATOM 1080 N N . TYR A 1 131 ? 8.223 15.195 -13.266 1.00 91.00 131 TYR A N 1
ATOM 1081 C CA . TYR A 1 131 ? 8.353 16.136 -14.382 1.00 91.00 131 TYR A CA 1
ATOM 1082 C C . TYR A 1 131 ? 9.220 17.361 -14.044 1.00 91.00 131 TYR A C 1
ATOM 1084 O O . TYR A 1 131 ? 9.563 18.151 -14.918 1.00 91.00 131 TYR A O 1
ATOM 1092 N N . SER A 1 132 ? 9.573 17.551 -12.772 1.00 89.94 132 SER A N 1
ATOM 1093 C CA . SER A 1 132 ? 10.461 18.633 -12.353 1.00 89.94 132 SER A CA 1
ATOM 1094 C C . SER A 1 132 ? 11.928 18.290 -12.618 1.00 89.94 132 SER A C 1
ATOM 1096 O O . SER A 1 132 ? 12.343 17.141 -12.466 1.00 89.94 132 SER A O 1
ATOM 1098 N N . ALA A 1 133 ? 12.745 19.313 -12.888 1.00 86.00 133 ALA A N 1
ATOM 1099 C CA . ALA A 1 133 ? 14.198 19.168 -13.025 1.00 86.00 133 ALA A CA 1
ATOM 1100 C C . ALA A 1 133 ? 14.868 18.567 -11.769 1.00 86.00 133 ALA A C 1
ATOM 1102 O O . ALA A 1 133 ? 15.944 17.988 -11.847 1.00 86.00 133 ALA A O 1
ATOM 1103 N N . ILE A 1 134 ? 14.209 18.648 -10.603 1.00 84.31 134 ILE A N 1
ATOM 1104 C CA . ILE A 1 134 ? 14.686 18.076 -9.335 1.00 84.31 134 ILE A CA 1
ATOM 1105 C C . ILE A 1 134 ? 14.816 16.547 -9.431 1.00 84.31 134 ILE A C 1
ATOM 1107 O O . ILE A 1 134 ? 15.691 15.968 -8.788 1.00 84.31 134 ILE A O 1
ATOM 1111 N N . TYR A 1 135 ? 13.979 15.880 -10.235 1.00 87.88 135 TYR A N 1
ATOM 1112 C CA . TYR A 1 135 ? 14.002 14.422 -10.344 1.00 87.88 135 TYR A CA 1
ATOM 1113 C C . TYR A 1 135 ? 15.317 13.894 -10.919 1.00 87.88 135 TYR A C 1
ATOM 1115 O O . TYR A 1 135 ? 15.816 12.883 -10.432 1.00 87.88 135 TYR A O 1
ATOM 1123 N N . GLU A 1 136 ? 15.920 14.600 -11.878 1.00 87.62 136 GLU A N 1
ATOM 1124 C CA . GLU A 1 136 ? 17.205 14.209 -12.469 1.00 87.62 136 GLU A CA 1
ATOM 1125 C C . GLU A 1 136 ? 18.325 14.178 -11.423 1.00 87.62 136 GLU A C 1
ATOM 1127 O O . GLU A 1 136 ? 19.110 13.233 -11.382 1.00 87.62 136 GLU A O 1
ATOM 1132 N N . TYR A 1 137 ? 18.339 15.141 -10.495 1.00 86.56 137 TYR A N 1
ATOM 1133 C CA . TYR A 1 137 ? 19.292 15.153 -9.381 1.00 86.56 137 TYR A CA 1
ATOM 1134 C C . TYR A 1 137 ? 19.061 14.004 -8.390 1.00 86.56 137 TYR A C 1
ATOM 1136 O O . TYR A 1 137 ? 20.009 13.510 -7.779 1.00 86.56 137 TYR A O 1
ATOM 1144 N N . LEU A 1 138 ? 17.813 13.549 -8.229 1.00 88.06 138 LEU A N 1
ATOM 1145 C CA . LEU A 1 138 ? 17.490 12.420 -7.353 1.00 88.06 138 LEU A CA 1
ATOM 1146 C C . LEU A 1 138 ? 17.953 11.078 -7.929 1.00 88.06 138 LEU A C 1
ATOM 1148 O O . LEU A 1 138 ? 18.204 10.164 -7.146 1.00 88.06 138 LEU A O 1
ATOM 1152 N N . LEU A 1 139 ? 18.102 10.945 -9.253 1.00 88.69 139 LEU A N 1
ATOM 1153 C CA . LEU A 1 139 ? 18.507 9.687 -9.901 1.00 88.69 139 LEU A CA 1
ATOM 1154 C C . LEU A 1 139 ? 19.916 9.220 -9.509 1.00 88.69 139 LEU A C 1
ATOM 1156 O O . LEU A 1 139 ? 20.220 8.039 -9.652 1.00 88.69 139 LEU A O 1
ATOM 1160 N N . PHE A 1 140 ? 20.758 10.113 -8.982 1.00 90.62 140 PHE A N 1
ATOM 1161 C CA . PHE A 1 140 ? 22.078 9.752 -8.461 1.00 90.62 140 PHE A CA 1
ATOM 1162 C C . PHE A 1 140 ? 22.011 8.982 -7.126 1.00 90.62 140 PHE A C 1
ATOM 1164 O O . PHE A 1 140 ? 22.972 8.325 -6.727 1.00 90.62 140 PHE A O 1
ATOM 1171 N N . LEU A 1 141 ? 20.886 9.053 -6.409 1.00 92.56 141 LEU A N 1
ATOM 1172 C CA . LEU A 1 141 ? 20.727 8.409 -5.108 1.00 92.56 141 LEU A CA 1
ATOM 1173 C C . LEU A 1 141 ? 20.348 6.922 -5.243 1.00 92.56 141 LEU A C 1
ATOM 1175 O O . LEU A 1 141 ? 19.731 6.511 -6.226 1.00 92.56 141 LEU A O 1
ATOM 1179 N N . PRO A 1 142 ? 20.629 6.088 -4.223 1.00 93.31 142 PRO A N 1
ATOM 1180 C CA . PRO A 1 142 ? 20.152 4.710 -4.203 1.00 93.31 142 PRO A CA 1
ATOM 1181 C C . PRO A 1 142 ? 18.621 4.641 -4.279 1.00 93.31 142 PRO A C 1
ATOM 1183 O O . PRO A 1 142 ? 17.922 5.405 -3.613 1.00 93.31 142 PRO A O 1
ATOM 1186 N N . GLY A 1 143 ? 18.077 3.664 -5.011 1.00 88.56 143 GLY A N 1
ATOM 1187 C CA . GLY A 1 143 ? 16.631 3.561 -5.255 1.00 88.56 143 GLY A CA 1
ATOM 1188 C C . GLY A 1 143 ? 15.757 3.531 -3.992 1.00 88.56 143 GLY A C 1
ATOM 1189 O O . GLY A 1 143 ? 14.664 4.094 -3.992 1.00 88.56 143 GLY A O 1
ATOM 1190 N N . PHE A 1 144 ? 16.236 2.946 -2.886 1.00 89.69 144 PHE A N 1
ATOM 1191 C CA . PHE A 1 144 ? 15.499 2.969 -1.614 1.00 89.69 144 PHE A CA 1
ATOM 1192 C C . PHE A 1 144 ? 15.434 4.381 -1.002 1.00 89.69 144 PHE A C 1
ATOM 1194 O O . PHE A 1 144 ? 14.421 4.747 -0.409 1.00 89.69 144 PHE A O 1
ATOM 1201 N N . VAL A 1 145 ? 16.493 5.182 -1.165 1.00 93.50 145 VAL A N 1
ATOM 1202 C CA . VAL A 1 145 ? 16.549 6.576 -0.703 1.00 93.50 145 VAL A CA 1
ATOM 1203 C C . VAL A 1 145 ? 15.583 7.413 -1.530 1.00 93.50 145 VAL A C 1
ATOM 1205 O O . VAL A 1 145 ? 14.766 8.134 -0.961 1.00 93.50 145 VAL A O 1
ATOM 1208 N N . ILE A 1 146 ? 15.602 7.240 -2.857 1.00 93.25 146 ILE A N 1
ATOM 1209 C CA . ILE A 1 146 ? 14.631 7.865 -3.765 1.00 93.25 146 ILE A CA 1
ATOM 1210 C C . ILE A 1 146 ? 13.202 7.507 -3.334 1.00 93.25 146 ILE A C 1
ATOM 1212 O O . ILE A 1 146 ? 12.353 8.389 -3.224 1.00 93.25 146 ILE A O 1
ATOM 1216 N N . PHE A 1 147 ? 12.932 6.233 -3.035 1.00 91.94 147 PHE A N 1
ATOM 1217 C CA . PHE A 1 147 ? 11.619 5.780 -2.573 1.00 91.94 147 PHE A CA 1
ATOM 1218 C C . PHE A 1 147 ? 11.178 6.472 -1.275 1.00 91.94 147 PHE A C 1
ATOM 1220 O O . PHE A 1 147 ? 10.041 6.945 -1.205 1.00 91.94 147 PHE A O 1
ATOM 1227 N N . ILE A 1 148 ? 12.054 6.569 -0.269 1.00 95.25 148 ILE A N 1
ATOM 1228 C CA . ILE A 1 148 ? 11.752 7.252 0.999 1.00 95.25 148 ILE A CA 1
ATOM 1229 C C . ILE A 1 148 ? 11.473 8.735 0.756 1.00 95.25 148 ILE A C 1
ATOM 1231 O O . ILE A 1 148 ? 10.471 9.247 1.259 1.00 95.25 148 ILE A O 1
ATOM 1235 N N . ILE A 1 149 ? 12.316 9.411 -0.030 1.00 94.38 149 ILE A N 1
ATOM 1236 C CA . ILE A 1 149 ? 12.161 10.836 -0.342 1.00 94.38 149 ILE A CA 1
ATOM 1237 C C . ILE A 1 149 ? 10.832 11.069 -1.058 1.00 94.38 149 ILE A C 1
ATOM 1239 O O . ILE A 1 149 ? 10.001 11.819 -0.556 1.00 94.38 149 ILE A O 1
ATOM 1243 N N . ILE A 1 150 ? 10.581 10.378 -2.174 1.00 94.31 150 ILE A N 1
ATOM 1244 C CA . ILE A 1 150 ? 9.360 10.564 -2.968 1.00 94.31 150 ILE A CA 1
ATOM 1245 C C . ILE A 1 150 ? 8.117 10.234 -2.145 1.00 94.31 150 ILE A C 1
ATOM 1247 O O . ILE A 1 150 ? 7.153 10.991 -2.191 1.00 94.31 150 ILE A O 1
ATOM 1251 N N . THR A 1 151 ? 8.124 9.144 -1.374 1.00 94.75 151 THR A N 1
ATOM 1252 C CA . THR A 1 151 ? 6.970 8.764 -0.543 1.00 94.75 151 THR A CA 1
ATOM 1253 C C . THR A 1 151 ? 6.698 9.819 0.524 1.00 94.75 151 THR A C 1
ATOM 1255 O O . THR A 1 151 ? 5.557 10.245 0.695 1.00 94.75 151 THR A O 1
ATOM 1258 N N . THR A 1 152 ? 7.742 10.288 1.209 1.00 95.62 152 THR A N 1
ATOM 1259 C CA . THR A 1 152 ? 7.616 11.316 2.249 1.00 95.62 152 THR A CA 1
ATOM 1260 C C . THR A 1 152 ? 7.122 12.630 1.652 1.00 95.62 152 THR A C 1
ATOM 1262 O O . THR A 1 152 ? 6.154 13.203 2.151 1.00 95.62 152 THR A O 1
ATOM 1265 N N . SER A 1 153 ? 7.712 13.077 0.542 1.00 94.94 153 SER A N 1
ATOM 1266 C CA . SER A 1 153 ? 7.282 14.276 -0.181 1.00 94.94 153 SER A CA 1
ATOM 1267 C C . SER A 1 153 ? 5.848 14.157 -0.696 1.00 94.94 153 SER A C 1
ATOM 1269 O O . SER A 1 153 ? 5.085 15.112 -0.580 1.00 94.94 153 SER A O 1
ATOM 1271 N N . ALA A 1 154 ? 5.448 12.995 -1.217 1.00 96.19 154 ALA A N 1
ATOM 1272 C CA . ALA A 1 154 ? 4.093 12.761 -1.705 1.00 96.19 154 ALA A CA 1
ATOM 1273 C C . ALA A 1 154 ? 3.061 12.825 -0.574 1.00 96.19 154 ALA A C 1
ATOM 1275 O O . ALA A 1 154 ? 2.021 13.465 -0.734 1.00 96.19 154 ALA A O 1
ATOM 1276 N N . VAL A 1 155 ? 3.351 12.219 0.581 1.00 96.06 155 VAL A N 1
ATOM 1277 C CA . VAL A 1 155 ? 2.469 12.267 1.757 1.00 96.06 155 VAL A CA 1
ATOM 1278 C C . VAL A 1 155 ? 2.382 13.687 2.309 1.00 96.06 155 VAL A C 1
ATOM 1280 O O . VAL A 1 155 ? 1.281 14.217 2.433 1.00 96.06 155 VAL A O 1
ATOM 1283 N N . LEU A 1 156 ? 3.518 14.332 2.590 1.00 96.75 156 LEU A N 1
ATOM 1284 C CA . LEU A 1 156 ? 3.539 15.690 3.141 1.00 96.75 156 LEU A CA 1
ATOM 1285 C C . LEU A 1 156 ? 2.901 16.697 2.182 1.00 96.75 156 LEU A C 1
ATOM 1287 O O . LEU A 1 156 ? 2.056 17.485 2.599 1.00 96.75 156 LEU A O 1
ATOM 1291 N N . GLY A 1 157 ? 3.232 16.628 0.891 1.00 96.75 157 GLY A N 1
ATOM 1292 C CA . GLY A 1 157 ? 2.623 17.462 -0.143 1.00 96.75 157 GLY A CA 1
ATOM 1293 C C . GLY A 1 157 ? 1.111 17.266 -0.225 1.00 96.75 157 GLY A C 1
ATOM 1294 O O . GLY A 1 157 ? 0.370 18.243 -0.298 1.00 96.75 157 GLY A O 1
ATOM 1295 N N . SER A 1 158 ? 0.631 16.024 -0.119 1.00 96.94 158 SER A N 1
ATOM 1296 C CA . SER A 1 158 ? -0.810 15.744 -0.109 1.00 96.94 158 SER A CA 1
ATOM 1297 C C . SER A 1 158 ? -1.513 16.318 1.120 1.00 96.94 158 SER A C 1
ATOM 1299 O O . SER A 1 158 ? -2.596 16.883 0.987 1.00 96.94 158 SER A O 1
ATOM 1301 N N . ILE A 1 159 ? -0.897 16.222 2.303 1.00 96.19 159 ILE A N 1
ATOM 1302 C CA . ILE A 1 159 ? -1.423 16.816 3.543 1.00 96.19 159 ILE A CA 1
ATOM 1303 C C . ILE A 1 159 ? -1.499 18.342 3.412 1.00 96.19 159 ILE A C 1
ATOM 1305 O O . ILE A 1 159 ? -2.518 18.936 3.763 1.00 96.19 159 ILE A O 1
ATOM 1309 N N . LEU A 1 160 ? -0.453 18.974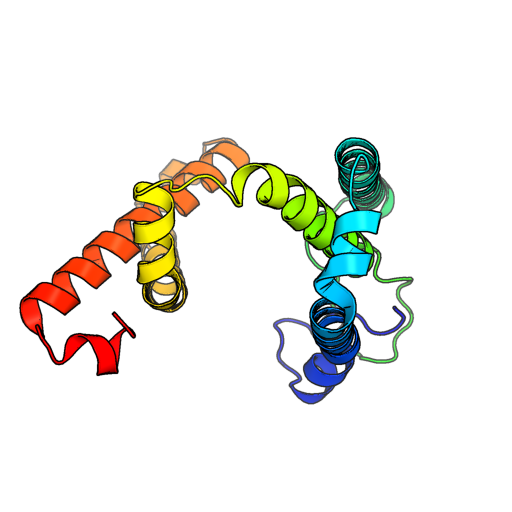 2.870 1.00 96.75 160 LEU A N 1
ATOM 1310 C CA . LEU A 1 160 ? -0.416 20.421 2.647 1.00 96.75 160 LEU A CA 1
ATOM 1311 C C . LEU A 1 160 ? -1.522 20.870 1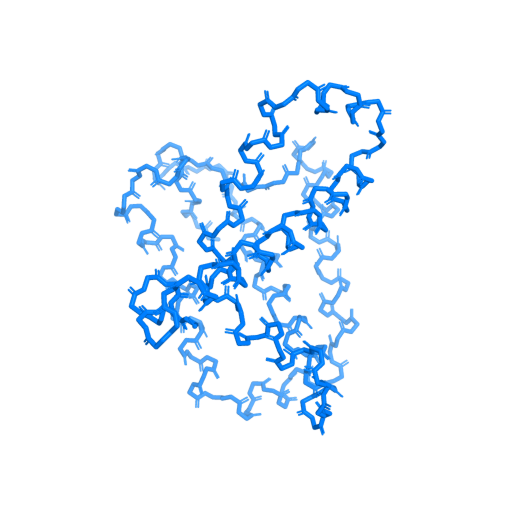.687 1.00 96.75 160 LEU A C 1
ATOM 1313 O O . LEU A 1 160 ? -2.291 21.770 2.020 1.00 96.75 160 LEU A O 1
ATOM 1317 N N . VAL A 1 161 ? -1.653 20.218 0.530 1.00 95.44 161 VAL A N 1
ATOM 1318 C CA . VAL A 1 161 ? -2.695 20.542 -0.458 1.00 95.44 161 VAL A CA 1
ATOM 1319 C C . VAL A 1 161 ? -4.093 20.316 0.119 1.00 95.44 161 VAL A C 1
ATOM 1321 O O . VAL A 1 161 ? -4.953 21.184 -0.025 1.00 95.44 161 VAL A O 1
ATOM 1324 N N . ALA A 1 162 ? -4.325 19.209 0.829 1.00 94.75 162 ALA A N 1
ATOM 1325 C CA . ALA A 1 162 ? -5.596 18.967 1.510 1.00 94.75 162 ALA A CA 1
ATOM 1326 C C . ALA A 1 162 ? -5.909 20.076 2.531 1.00 94.75 162 ALA A C 1
ATOM 1328 O O . ALA A 1 162 ? -7.036 20.574 2.582 1.00 94.75 162 ALA A O 1
ATOM 1329 N N . GLY A 1 163 ? -4.906 20.514 3.300 1.00 94.38 163 GLY A N 1
ATOM 1330 C CA . GLY A 1 163 ? -5.001 21.642 4.230 1.00 94.38 163 GLY A CA 1
ATOM 1331 C C . GLY A 1 163 ? -5.385 22.955 3.545 1.00 94.38 163 GLY A C 1
ATOM 1332 O O . GLY A 1 163 ? -6.285 23.651 4.015 1.00 94.38 163 GLY A O 1
ATOM 1333 N N . LEU A 1 164 ? -4.763 23.264 2.405 1.00 94.44 164 LEU A N 1
ATOM 1334 C CA . LEU A 1 164 ? -5.079 24.452 1.606 1.00 94.44 164 LEU A CA 1
ATOM 1335 C C . LEU A 1 164 ? -6.508 24.405 1.056 1.00 94.44 164 LEU A C 1
ATOM 1337 O O . LEU A 1 164 ? -7.245 25.383 1.179 1.00 94.44 164 LEU A O 1
ATOM 1341 N N . ILE A 1 165 ? -6.939 23.262 0.517 1.00 92.81 165 ILE A N 1
ATOM 1342 C CA . ILE A 1 165 ? -8.318 23.074 0.040 1.00 92.81 165 ILE A CA 1
ATOM 1343 C C . ILE A 1 165 ? -9.305 23.291 1.190 1.00 92.81 165 ILE A C 1
ATOM 1345 O O . ILE A 1 165 ? -10.298 24.004 1.033 1.00 92.81 165 ILE A O 1
ATOM 1349 N N . LYS A 1 166 ? -9.024 22.738 2.372 1.00 92.31 166 LYS A N 1
ATOM 1350 C CA . LYS A 1 166 ? -9.868 22.928 3.556 1.00 92.31 166 LYS A CA 1
ATOM 1351 C C . LYS A 1 166 ? -9.920 24.381 4.016 1.00 92.31 166 LYS A C 1
ATOM 1353 O O . LYS A 1 166 ? -10.984 24.854 4.409 1.00 92.31 166 LYS A O 1
ATOM 1358 N N . LEU A 1 167 ? -8.811 25.110 3.929 1.00 92.88 167 LEU A N 1
ATOM 1359 C CA . LEU A 1 167 ? -8.769 26.531 4.265 1.00 92.88 167 LEU A CA 1
ATOM 1360 C C . LEU A 1 167 ? -9.637 27.369 3.310 1.00 92.88 167 LEU A C 1
ATOM 1362 O O . LEU A 1 167 ? -10.395 28.227 3.763 1.00 92.88 167 LEU A O 1
ATOM 1366 N N . ILE A 1 168 ? -9.559 27.088 2.006 1.00 94.12 168 ILE A N 1
ATOM 1367 C CA . ILE A 1 168 ? -10.270 27.830 0.954 1.00 94.12 168 ILE A CA 1
ATOM 1368 C C . ILE A 1 168 ? -11.771 27.502 0.963 1.00 94.12 168 ILE A C 1
ATOM 1370 O O . ILE A 1 168 ? -12.610 28.402 0.975 1.00 94.12 168 ILE A O 1
ATOM 1374 N N . PHE A 1 169 ? -12.127 26.215 0.990 1.00 90.94 169 PHE A N 1
ATOM 1375 C CA . PHE A 1 169 ? -13.509 25.751 0.820 1.00 90.94 169 PHE A CA 1
ATOM 1376 C C . PHE A 1 169 ? -14.250 25.501 2.144 1.00 90.94 169 PHE A C 1
ATOM 1378 O O . PHE A 1 169 ? -15.473 25.315 2.142 1.00 90.94 169 PHE A O 1
ATOM 1385 N N . LYS A 1 170 ? -13.547 25.530 3.285 1.00 89.62 170 LYS A N 1
ATOM 1386 C CA . LYS A 1 170 ? -14.095 25.352 4.641 1.00 89.62 170 LYS A CA 1
ATOM 1387 C C . LYS A 1 170 ? -15.029 24.138 4.710 1.00 89.62 170 LYS A C 1
ATOM 1389 O O . LYS A 1 170 ? -14.622 23.026 4.410 1.00 89.62 170 LYS A O 1
ATOM 1394 N N . LYS A 1 171 ? -16.308 24.338 5.050 1.00 84.25 171 LYS A N 1
ATOM 1395 C CA . LYS A 1 171 ? -17.307 23.262 5.180 1.00 84.25 171 LYS A CA 1
ATOM 1396 C C . LYS A 1 171 ? -17.594 22.513 3.869 1.00 84.25 171 LYS A C 1
ATOM 1398 O O . LYS A 1 171 ? -18.164 21.431 3.920 1.00 84.25 171 LYS A O 1
ATOM 1403 N N . ARG A 1 172 ? -17.233 23.070 2.706 1.00 87.06 172 ARG A N 1
ATOM 1404 C CA . ARG A 1 172 ? -17.454 22.433 1.398 1.00 87.06 172 ARG A CA 1
ATOM 1405 C C . ARG A 1 172 ? -16.297 21.529 0.956 1.00 87.06 172 ARG A C 1
ATOM 1407 O O . ARG A 1 172 ? -16.469 20.808 -0.020 1.00 87.06 172 ARG A O 1
ATOM 1414 N N . SER A 1 173 ? -15.158 21.521 1.658 1.00 85.25 173 SER A N 1
ATOM 1415 C CA . SER A 1 173 ? -14.000 20.684 1.292 1.00 85.25 173 SER A CA 1
ATOM 1416 C C . SER A 1 173 ? -14.326 19.189 1.290 1.00 85.25 173 SER A C 1
ATOM 1418 O O . SER A 1 173 ? -13.836 18.461 0.430 1.00 85.25 173 SER A O 1
ATOM 1420 N N . SER A 1 174 ? -15.236 18.753 2.167 1.00 84.69 174 SER A N 1
ATOM 1421 C CA . SER A 1 174 ? -15.681 17.358 2.256 1.00 84.69 174 SER A CA 1
ATOM 1422 C C . SER A 1 174 ? -16.275 16.829 0.942 1.00 84.69 174 SER A C 1
ATOM 1424 O O . SER A 1 174 ? -16.052 15.670 0.611 1.00 84.69 174 SER A O 1
ATOM 1426 N N . TYR A 1 175 ? -16.928 17.672 0.132 1.00 86.19 175 TYR A N 1
ATOM 1427 C CA . TYR A 1 175 ? -17.446 17.263 -1.183 1.00 86.19 175 TYR A CA 1
ATOM 1428 C C . TYR A 1 175 ? -16.349 17.063 -2.237 1.00 86.19 175 TYR A C 1
ATOM 1430 O O . TYR A 1 175 ? -16.578 16.381 -3.229 1.00 86.19 175 TYR A O 1
ATOM 1438 N N . ILE A 1 176 ? -15.177 17.674 -2.045 1.00 82.94 176 ILE A N 1
ATOM 1439 C CA . ILE A 1 176 ? -14.077 17.670 -3.019 1.00 82.94 176 ILE A CA 1
ATOM 1440 C C . ILE A 1 176 ? -13.061 16.588 -2.661 1.00 82.94 176 ILE A C 1
ATOM 1442 O O . ILE A 1 176 ? -12.647 15.808 -3.513 1.00 82.94 176 ILE A O 1
ATOM 1446 N N . ILE A 1 177 ? -12.648 16.555 -1.393 1.00 86.81 177 ILE A N 1
ATOM 1447 C CA . ILE A 1 177 ? -11.556 15.703 -0.915 1.00 86.81 177 ILE A CA 1
ATOM 1448 C C . ILE A 1 177 ? -11.983 14.748 0.198 1.00 86.81 177 ILE A C 1
ATOM 1450 O O . ILE A 1 177 ? -11.123 14.099 0.773 1.00 86.81 177 ILE A O 1
ATOM 1454 N N . GLY A 1 178 ? -13.267 14.663 0.555 1.00 82.88 178 GLY A N 1
ATOM 1455 C CA . GLY A 1 178 ? -13.723 13.767 1.626 1.00 82.88 178 GLY A CA 1
ATOM 1456 C C . GLY A 1 178 ? -13.230 14.140 3.033 1.00 82.88 178 GLY A C 1
ATOM 1457 O O . GLY A 1 178 ? -13.345 13.316 3.936 1.00 82.88 178 GLY A O 1
ATOM 1458 N N . TRP A 1 179 ? -12.687 15.353 3.231 1.00 83.12 179 TRP A N 1
ATOM 1459 C CA . TRP A 1 179 ? -12.086 15.836 4.488 1.00 83.12 179 TRP A CA 1
ATOM 1460 C C . TRP A 1 179 ? -12.306 17.331 4.750 1.00 83.12 179 TRP A C 1
ATOM 1462 O O . TRP A 1 179 ? -12.396 18.106 3.771 1.00 83.12 179 TRP A O 1
#

Foldseek 3Di:
DQFFQADVNPDVVSNCVHCVVVVVVVVVCVVCVVVLLVVLPPCLVVLVCVLVVLQVVCCVPPVDDDGDHDNDGRDGPDDRSVVVSVVSVVSSVVNVCVVCPPPDDPVVVVLVQQVQLLVVQLVVQLVCCCPDPVVVVVVVDDPVVSVVVSVVSSSVVSVVVLVVLCVVCPVCSCVVRVD

pLDDT: mean 89.84, std 6.5, range [60.31, 97.62]

Organism: NCBI:txid1198232